Protein AF-A0A7V9UYX7-F1 (afdb_monomer)

Mean predicted aligned error: 3.34 Å

Secondary structure (DSSP, 8-state):
-HHHHHHHHHHHHHHHHHHHHHHTSTTS-HHHHHHHHHHHHHHHHHHH-SS--HHHHHHHHTTHHHHHHHHHHHH---TTHHHHHHHHHHHHHHHHHTTSTT---

Foldseek 3Di:
DVVLLVVLLVLLVVLQVVLVVQLPDVVGPNVLLVVLLVQLLVVCCVVQNQEAASVSLSVCLVVPLVVSVVSCVVPRDDVPCVVSSSSSSSPSSNVNNCSYPPDDD

Solvent-accessible surface area (backbone atoms only — not comparable to full-atom values): 5758 Å² total; per-residue (Å²): 118,66,67,57,34,58,47,47,52,50,52,10,46,52,18,32,55,50,43,55,55,49,44,68,40,90,92,42,65,27,72,53,50,53,51,36,21,52,53,49,35,52,50,45,44,75,73,60,48,86,76,41,40,57,62,56,53,42,57,50,58,77,64,34,66,67,58,51,52,51,50,35,64,74,75,46,66,51,97,68,43,84,81,47,42,67,32,35,50,24,23,20,52,40,64,54,44,74,59,21,81,72,59,76,136

Sequence (105 aa):
MSMDVESARRDWQDAYRRLEQESSLPGGASESLWRQLEIVAGELHRKVGSRFTLRDLAAEYGTSERWVRNLVSERAAAPGWPRTLSMVEGAAFHVYSRGAEDYEP

Radius of gyration: 13.22 Å; Cα contacts (8 Å, |Δi|>4): 110; chains: 1; bounding box: 35×24×35 Å

pLDDT: mean 93.3, std 8.02, range [57.47, 98.44]

Nearest PDB structures (foldseek):
  5jdg-assembly1_A  TM=2.665E-01  e=9.753E+00  Methanocaldococcus jannaschii DSM 2661
  5jdn-assembly1_A  TM=2.508E-01  e=8.790E+00  Methanocaldococcus jannaschii DSM 2661

Structure (mmCIF, N/CA/C/O backbone):
data_AF-A0A7V9UYX7-F1
#
_entry.id   AF-A0A7V9UYX7-F1
#
loop_
_atom_site.group_PDB
_atom_site.id
_atom_site.type_symbol
_atom_site.label_atom_id
_atom_site.label_alt_id
_atom_site.label_comp_id
_atom_site.label_asym_id
_atom_site.label_entity_id
_atom_site.label_seq_id
_atom_site.pdbx_PDB_ins_code
_atom_site.Cartn_x
_atom_site.Cartn_y
_atom_site.Cartn_z
_atom_site.occupancy
_atom_site.B_iso_or_equiv
_atom_site.auth_seq_id
_atom_site.auth_comp_id
_atom_site.auth_asym_id
_atom_site.auth_atom_id
_atom_site.pdbx_PDB_model_num
ATOM 1 N N . MET A 1 1 ? -16.195 -9.596 10.266 1.00 57.47 1 MET A N 1
ATOM 2 C CA . MET A 1 1 ? -15.722 -8.233 10.588 1.00 57.47 1 MET A CA 1
ATOM 3 C C . MET A 1 1 ? -14.316 -8.173 11.187 1.00 57.47 1 MET A C 1
ATOM 5 O O . MET A 1 1 ? -13.558 -7.350 10.709 1.00 57.47 1 MET A O 1
ATOM 9 N N . SER A 1 2 ? -13.909 -8.989 12.177 1.00 62.06 2 SER A N 1
ATOM 10 C CA . SER A 1 2 ? -12.477 -9.076 12.585 1.00 62.06 2 SER A CA 1
ATOM 11 C C . SER A 1 2 ? -11.653 -10.001 11.672 1.00 62.06 2 SER A C 1
ATOM 13 O O . SER A 1 2 ? -10.522 -9.670 11.330 1.00 62.06 2 SER A O 1
ATOM 15 N N . MET A 1 3 ? -12.247 -11.101 11.186 1.00 62.03 3 MET A N 1
ATOM 16 C CA . MET A 1 3 ? -11.599 -11.981 10.199 1.00 62.03 3 MET A CA 1
ATOM 17 C C . MET A 1 3 ? -11.195 -11.249 8.912 1.00 62.03 3 MET A C 1
ATOM 19 O O . MET A 1 3 ? -10.157 -11.575 8.348 1.00 62.03 3 MET A O 1
ATOM 23 N N . ASP A 1 4 ? -11.978 -10.256 8.478 1.00 85.88 4 ASP A N 1
ATOM 24 C CA . ASP A 1 4 ? -11.712 -9.491 7.252 1.00 85.88 4 ASP A CA 1
ATOM 25 C C . ASP A 1 4 ? -10.465 -8.607 7.405 1.00 85.88 4 ASP A C 1
ATOM 27 O O . ASP A 1 4 ? -9.635 -8.547 6.502 1.00 85.88 4 ASP A O 1
ATOM 31 N N . VAL A 1 5 ? -10.282 -7.997 8.584 1.00 93.62 5 VAL A N 1
ATOM 32 C CA . VAL A 1 5 ? -9.096 -7.186 8.904 1.00 93.62 5 VAL A CA 1
ATOM 33 C C . VAL A 1 5 ? -7.849 -8.061 8.998 1.00 93.62 5 VAL A C 1
ATOM 35 O O . VAL A 1 5 ? -6.834 -7.748 8.388 1.00 93.62 5 VAL A O 1
ATOM 38 N N . GLU A 1 6 ? -7.921 -9.189 9.705 1.00 93.44 6 GLU A N 1
ATOM 39 C CA . GLU A 1 6 ? -6.776 -10.099 9.834 1.00 93.44 6 GLU A CA 1
ATOM 40 C C . GLU A 1 6 ? -6.393 -10.758 8.503 1.00 93.44 6 GLU A C 1
ATOM 42 O O . GLU A 1 6 ? -5.213 -10.985 8.240 1.00 93.44 6 GLU A O 1
ATOM 47 N N . SER A 1 7 ? -7.369 -11.045 7.633 1.00 94.19 7 SER A N 1
ATOM 48 C CA . SER A 1 7 ? -7.079 -11.494 6.269 1.00 94.19 7 SER A CA 1
ATOM 49 C C . SER A 1 7 ? -6.383 -10.403 5.465 1.00 94.19 7 SER A C 1
ATOM 51 O O . SER A 1 7 ? -5.319 -10.662 4.911 1.00 94.19 7 SER A O 1
ATOM 53 N N . ALA A 1 8 ? -6.919 -9.179 5.478 1.00 95.75 8 ALA A N 1
ATOM 54 C CA . ALA A 1 8 ? -6.323 -8.054 4.769 1.00 95.75 8 ALA A CA 1
ATOM 55 C C . ALA A 1 8 ? -4.882 -7.788 5.240 1.00 95.75 8 ALA A C 1
ATOM 57 O O . ALA A 1 8 ? -3.979 -7.665 4.420 1.00 95.75 8 ALA A O 1
ATOM 58 N N . ARG A 1 9 ? -4.624 -7.814 6.556 1.00 96.06 9 ARG A N 1
ATOM 59 C CA . ARG A 1 9 ? -3.270 -7.662 7.120 1.00 96.06 9 ARG A CA 1
ATOM 60 C C . ARG A 1 9 ? -2.294 -8.721 6.614 1.00 96.06 9 ARG A C 1
ATOM 62 O O . ARG A 1 9 ? -1.156 -8.378 6.288 1.00 96.06 9 ARG A O 1
ATOM 69 N N . ARG A 1 10 ? -2.722 -9.988 6.540 1.00 96.62 10 ARG A N 1
ATOM 70 C CA . ARG A 1 10 ? -1.900 -11.072 5.976 1.00 96.62 10 ARG A CA 1
ATOM 71 C C . ARG A 1 10 ? -1.608 -10.834 4.498 1.00 96.62 10 ARG A C 1
ATOM 73 O O . ARG A 1 10 ? -0.447 -10.914 4.103 1.00 96.62 10 ARG A O 1
ATOM 80 N N . ASP A 1 11 ? -2.620 -10.468 3.717 1.00 96.94 11 ASP A N 1
ATOM 81 C CA . ASP A 1 11 ? -2.470 -10.189 2.286 1.00 96.94 11 ASP A CA 1
ATOM 82 C C . ASP A 1 11 ? -1.489 -9.033 2.039 1.00 96.94 11 ASP A C 1
ATOM 84 O O . ASP A 1 11 ? -0.595 -9.133 1.195 1.00 96.94 11 ASP A O 1
ATOM 88 N N . TRP A 1 12 ? -1.595 -7.960 2.828 1.00 98.12 12 TRP A N 1
ATOM 89 C CA . TRP A 1 12 ? -0.685 -6.818 2.776 1.00 98.12 12 TRP A CA 1
ATOM 90 C C . TRP A 1 12 ? 0.749 -7.211 3.133 1.00 98.12 12 TRP A C 1
ATOM 92 O O . TRP A 1 12 ? 1.690 -6.849 2.426 1.00 98.12 12 TRP A O 1
ATOM 102 N N . GLN A 1 13 ? 0.936 -7.975 4.214 1.00 97.94 13 GLN A N 1
ATOM 103 C CA . GLN A 1 13 ? 2.259 -8.432 4.635 1.00 97.94 13 GLN A CA 1
ATOM 104 C C . GLN A 1 13 ? 2.909 -9.331 3.576 1.00 97.94 13 GLN A C 1
ATOM 106 O O . GLN A 1 13 ? 4.094 -9.177 3.279 1.00 97.94 13 GLN A O 1
ATOM 111 N N . ASP A 1 14 ? 2.149 -10.245 2.976 1.00 98.25 14 ASP A N 1
ATOM 112 C CA . ASP A 1 14 ? 2.652 -11.115 1.915 1.00 98.25 14 ASP A CA 1
ATOM 113 C C . ASP A 1 14 ? 2.979 -10.333 0.638 1.00 98.25 14 ASP A C 1
ATOM 115 O O . ASP A 1 14 ? 3.993 -10.607 -0.007 1.00 98.25 14 ASP A O 1
ATOM 119 N N . ALA A 1 15 ? 2.176 -9.327 0.287 1.00 97.75 15 ALA A N 1
ATOM 120 C CA . ALA A 1 15 ? 2.479 -8.413 -0.810 1.00 97.75 15 ALA A CA 1
ATOM 121 C C . ALA A 1 15 ? 3.773 -7.623 -0.558 1.00 97.75 15 ALA A C 1
ATOM 123 O O . ALA A 1 15 ? 4.628 -7.565 -1.441 1.00 97.75 15 ALA A O 1
ATOM 124 N N . TYR A 1 16 ? 3.962 -7.098 0.657 1.00 97.69 16 TYR A N 1
ATOM 125 C CA . TYR A 1 16 ? 5.183 -6.394 1.052 1.00 97.69 16 TYR A CA 1
ATOM 126 C C . TYR A 1 16 ? 6.423 -7.298 0.967 1.00 97.69 16 TYR A C 1
ATOM 128 O O . TYR A 1 16 ? 7.409 -6.927 0.336 1.00 97.69 16 TYR A O 1
ATOM 136 N N . ARG A 1 17 ? 6.351 -8.535 1.481 1.00 96.94 17 ARG A N 1
ATOM 137 C CA . ARG A 1 17 ? 7.450 -9.514 1.361 1.00 96.94 17 ARG A CA 1
ATOM 138 C C . ARG A 1 17 ? 7.801 -9.826 -0.095 1.00 96.94 17 ARG A C 1
ATOM 140 O O . ARG A 1 17 ? 8.977 -9.956 -0.426 1.00 96.94 17 ARG A O 1
ATOM 147 N N . ARG A 1 18 ? 6.796 -9.977 -0.966 1.00 95.38 18 ARG A N 1
ATOM 148 C CA . ARG A 1 18 ? 7.009 -10.197 -2.408 1.00 95.38 18 ARG A CA 1
ATOM 149 C C . ARG A 1 18 ? 7.656 -8.977 -3.066 1.00 95.38 18 ARG A C 1
ATOM 151 O O . ARG A 1 18 ? 8.526 -9.161 -3.911 1.00 95.38 18 ARG A O 1
ATOM 158 N N . LEU A 1 19 ? 7.281 -7.763 -2.653 1.00 95.25 19 LEU A N 1
ATOM 159 C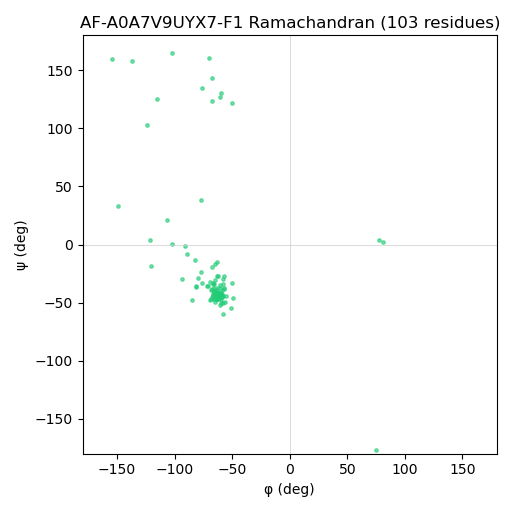 CA . LEU A 1 19 ? 7.898 -6.523 -3.130 1.00 95.25 19 LEU A CA 1
ATOM 160 C C . LEU A 1 19 ? 9.371 -6.445 -2.753 1.00 95.25 19 LEU A C 1
ATOM 162 O O . LEU A 1 19 ? 10.205 -6.179 -3.6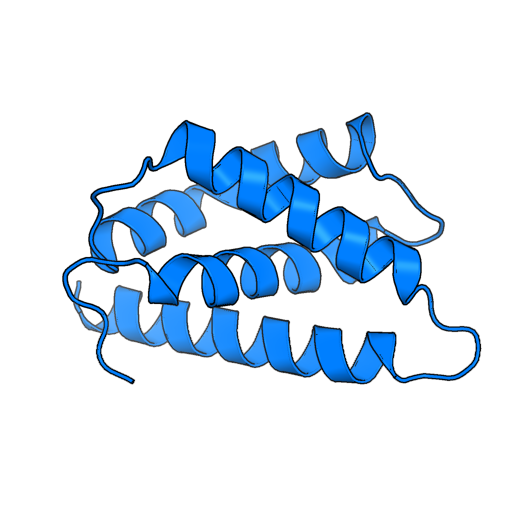14 1.00 95.25 19 LEU A O 1
ATOM 166 N N . GLU A 1 20 ? 9.703 -6.735 -1.497 1.00 94.44 20 GLU A N 1
ATOM 167 C CA . GLU A 1 20 ? 11.092 -6.761 -1.038 1.0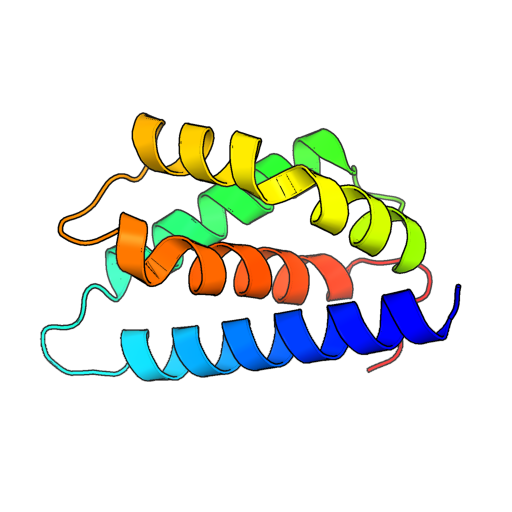0 94.44 20 GLU A CA 1
ATOM 168 C C . GLU A 1 20 ? 11.919 -7.781 -1.830 1.00 94.44 20 GLU A C 1
ATOM 170 O O . GLU A 1 20 ? 13.004 -7.450 -2.313 1.00 94.44 20 GLU A O 1
ATOM 175 N N . GLN A 1 21 ? 11.379 -8.985 -2.045 1.00 93.81 21 GLN A N 1
ATOM 176 C CA . GLN A 1 21 ? 12.032 -10.026 -2.844 1.00 93.81 21 GLN A CA 1
ATOM 177 C C . GLN A 1 21 ? 12.278 -9.574 -4.288 1.00 93.81 21 GLN A C 1
ATOM 179 O O . GLN A 1 21 ? 13.416 -9.633 -4.747 1.00 93.81 21 GLN A O 1
ATOM 184 N N . GLU A 1 22 ? 11.251 -9.074 -4.979 1.00 91.50 22 GLU A N 1
ATOM 185 C CA . GLU A 1 22 ? 11.357 -8.607 -6.369 1.00 91.50 22 GLU A CA 1
ATOM 186 C C . GLU A 1 22 ? 12.339 -7.432 -6.495 1.00 91.50 22 GLU A C 1
ATOM 188 O O . GLU A 1 22 ? 13.172 -7.391 -7.401 1.00 91.50 22 GLU A O 1
ATOM 193 N N . SER A 1 23 ? 12.299 -6.494 -5.544 1.00 90.25 23 SER A N 1
ATOM 194 C CA . SER A 1 23 ? 13.190 -5.331 -5.517 1.00 90.25 23 SER A CA 1
ATOM 195 C C . SER A 1 23 ? 14.661 -5.688 -5.262 1.00 90.25 23 SER A C 1
ATOM 197 O O . SER A 1 23 ? 15.545 -4.890 -5.577 1.00 90.25 23 SER A O 1
ATOM 199 N N . SER A 1 24 ? 14.927 -6.881 -4.720 1.00 88.19 24 SER A N 1
ATOM 200 C CA . SER A 1 24 ? 16.275 -7.379 -4.425 1.00 88.19 24 SER A CA 1
ATOM 201 C C . SER A 1 24 ? 16.903 -8.145 -5.600 1.00 88.19 24 SER A C 1
ATOM 203 O O . SER A 1 24 ? 18.084 -8.491 -5.542 1.00 88.19 24 SER A O 1
ATOM 205 N N . LEU A 1 25 ? 16.143 -8.432 -6.666 1.00 86.81 25 LEU A N 1
ATOM 206 C CA . LEU A 1 25 ? 16.636 -9.180 -7.824 1.00 86.81 25 LEU A CA 1
ATOM 207 C C . LEU A 1 25 ? 17.535 -8.310 -8.731 1.00 86.81 25 LEU A C 1
ATOM 209 O O . LEU A 1 25 ? 17.162 -7.185 -9.082 1.00 86.81 25 LEU A O 1
ATOM 213 N N . PRO A 1 26 ? 18.698 -8.820 -9.191 1.00 76.62 26 PRO A N 1
ATOM 214 C CA . PRO A 1 26 ? 19.544 -8.124 -10.161 1.00 76.62 26 PRO A CA 1
ATOM 215 C C . PRO A 1 26 ? 18.802 -7.871 -11.480 1.00 76.62 26 PRO A C 1
ATOM 217 O O . PRO A 1 26 ? 18.262 -8.797 -12.082 1.00 76.62 26 PRO A O 1
ATOM 220 N N . GLY A 1 27 ? 18.784 -6.618 -11.946 1.00 72.12 27 GLY A N 1
ATOM 221 C CA . GLY A 1 27 ? 18.043 -6.220 -13.153 1.00 72.12 27 GLY A CA 1
ATOM 222 C C . GLY A 1 27 ? 16.529 -6.069 -12.950 1.00 72.12 27 GLY A C 1
ATOM 223 O O . GLY A 1 27 ? 15.816 -5.790 -13.914 1.00 72.12 27 GLY A O 1
ATOM 224 N N . GLY A 1 28 ? 16.042 -6.231 -11.715 1.00 63.94 28 GLY A N 1
ATOM 225 C CA . GLY A 1 28 ? 14.656 -5.986 -11.339 1.00 63.94 28 GLY A CA 1
ATOM 226 C C . GLY A 1 28 ? 14.298 -4.500 -11.359 1.00 63.94 28 GLY A C 1
ATOM 227 O O . GLY A 1 28 ? 15.152 -3.614 -11.278 1.00 63.94 28 GLY A O 1
ATOM 228 N N . ALA A 1 29 ? 13.001 -4.212 -11.426 1.00 73.44 29 ALA A N 1
ATOM 229 C CA . ALA A 1 29 ? 12.460 -2.857 -11.490 1.00 73.44 29 ALA A CA 1
ATOM 230 C C . ALA A 1 29 ? 12.465 -2.146 -10.113 1.00 73.44 29 ALA A C 1
ATOM 232 O O . ALA A 1 29 ? 11.524 -1.422 -9.789 1.00 73.44 29 ALA A O 1
ATOM 233 N N . SER A 1 30 ? 13.513 -2.359 -9.303 1.00 82.00 30 SER A N 1
ATOM 234 C CA . SER A 1 30 ? 13.603 -2.003 -7.877 1.00 82.00 30 SER A CA 1
ATOM 235 C C . SER A 1 30 ? 13.226 -0.546 -7.599 1.00 82.00 30 SER A C 1
ATOM 237 O O . SER A 1 30 ? 12.277 -0.281 -6.865 1.00 82.00 30 SER A O 1
ATOM 239 N N . GLU A 1 31 ? 13.874 0.408 -8.275 1.00 88.88 31 GLU A N 1
ATOM 240 C CA . GLU A 1 31 ? 13.587 1.840 -8.109 1.00 88.88 31 GLU A CA 1
ATOM 241 C C . GLU A 1 31 ? 12.135 2.190 -8.477 1.00 88.88 31 GLU A C 1
ATOM 243 O O . GLU A 1 31 ? 11.492 3.004 -7.816 1.00 88.88 31 GLU A O 1
ATOM 248 N N . SER A 1 32 ? 11.585 1.552 -9.515 1.00 92.88 32 SER A N 1
ATOM 249 C CA . SER A 1 32 ? 10.204 1.804 -9.929 1.00 92.88 32 SER A CA 1
ATOM 250 C C . SER A 1 32 ? 9.182 1.225 -8.952 1.00 92.88 32 SER A C 1
ATOM 252 O O . SER A 1 32 ? 8.168 1.871 -8.714 1.00 92.88 32 SER A O 1
ATOM 254 N N . LEU A 1 33 ? 9.456 0.064 -8.345 1.00 94.56 33 LEU A N 1
ATOM 255 C CA . LEU A 1 33 ? 8.573 -0.557 -7.355 1.00 94.56 33 LEU A CA 1
ATOM 256 C C . LEU A 1 33 ? 8.484 0.295 -6.092 1.00 94.56 33 LEU A C 1
ATOM 258 O O . LEU A 1 33 ? 7.381 0.585 -5.631 1.00 94.56 33 LEU A O 1
ATOM 262 N N . TRP A 1 34 ? 9.628 0.756 -5.581 1.00 95.25 34 TRP A N 1
ATOM 263 C CA . TRP A 1 34 ? 9.663 1.650 -4.424 1.00 95.25 34 TRP A CA 1
ATOM 264 C C . TRP A 1 34 ? 8.979 2.987 -4.723 1.00 95.25 34 TRP A C 1
ATOM 266 O O . TRP A 1 34 ? 8.137 3.423 -3.942 1.00 95.25 34 TRP A O 1
ATOM 276 N N . ARG A 1 35 ? 9.215 3.581 -5.902 1.00 95.94 35 ARG A N 1
ATOM 277 C CA . ARG A 1 35 ? 8.509 4.801 -6.332 1.00 95.94 35 ARG A CA 1
ATOM 278 C C . ARG A 1 35 ? 6.992 4.603 -6.420 1.00 95.94 35 ARG A C 1
ATOM 280 O O . ARG A 1 35 ? 6.230 5.476 -6.014 1.00 95.94 35 ARG A O 1
ATOM 287 N N . GLN A 1 36 ? 6.536 3.481 -6.978 1.00 97.56 36 GLN A N 1
ATOM 288 C CA . GLN A 1 36 ? 5.107 3.171 -7.066 1.00 97.56 36 GLN A CA 1
ATOM 289 C C . GLN A 1 36 ? 4.495 3.010 -5.669 1.00 97.56 36 GLN A C 1
ATOM 291 O O . GLN A 1 36 ? 3.431 3.573 -5.417 1.00 97.56 36 GLN A O 1
ATOM 296 N N . LEU A 1 37 ? 5.185 2.317 -4.755 1.00 97.81 37 LEU A N 1
ATOM 297 C CA . LEU A 1 37 ? 4.767 2.175 -3.359 1.00 97.81 37 LEU A CA 1
ATOM 298 C C . LEU A 1 37 ? 4.620 3.541 -2.689 1.00 97.81 37 LEU A C 1
ATOM 300 O O . LEU A 1 37 ? 3.574 3.816 -2.107 1.00 97.81 37 LEU A O 1
ATOM 304 N N . GLU A 1 38 ? 5.627 4.408 -2.800 1.00 97.50 38 GLU A N 1
ATOM 305 C CA . GLU A 1 38 ? 5.608 5.749 -2.204 1.00 97.50 38 GLU A CA 1
ATOM 306 C C . GLU A 1 38 ? 4.433 6.592 -2.712 1.00 97.50 38 GLU A C 1
ATOM 308 O O . GLU A 1 38 ? 3.738 7.230 -1.921 1.00 97.50 38 GLU A O 1
ATOM 313 N N . ILE A 1 39 ? 4.163 6.567 -4.022 1.00 97.94 39 ILE A N 1
ATOM 314 C CA . ILE A 1 39 ? 3.035 7.303 -4.607 1.00 97.94 39 ILE A CA 1
ATOM 315 C C . ILE A 1 39 ? 1.695 6.762 -4.102 1.00 97.94 39 ILE A C 1
ATOM 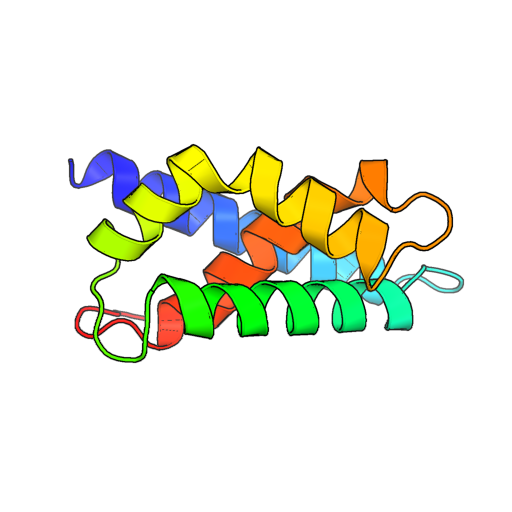317 O O . ILE A 1 39 ? 0.813 7.551 -3.758 1.00 97.94 39 ILE A O 1
ATOM 321 N N . VAL A 1 40 ? 1.532 5.437 -4.037 1.00 98.31 40 VAL A N 1
ATOM 322 C CA . VAL A 1 40 ? 0.295 4.819 -3.538 1.00 98.31 40 VAL A CA 1
ATOM 323 C C . VAL A 1 40 ? 0.109 5.106 -2.047 1.00 98.31 40 VAL A C 1
ATOM 325 O O . VAL A 1 40 ? -0.985 5.488 -1.642 1.00 98.31 40 VAL A O 1
ATOM 328 N N . ALA A 1 41 ? 1.167 5.016 -1.238 1.00 97.56 41 ALA A N 1
ATOM 329 C CA . ALA A 1 41 ? 1.129 5.363 0.183 1.00 97.56 41 ALA A CA 1
ATOM 330 C C . ALA A 1 41 ? 0.814 6.854 0.411 1.00 97.56 41 ALA A C 1
ATOM 332 O O . ALA A 1 41 ? 0.053 7.204 1.313 1.00 97.56 41 ALA A O 1
ATOM 333 N N . GLY A 1 42 ? 1.339 7.740 -0.438 1.00 97.75 42 GLY A N 1
ATOM 334 C CA . GLY A 1 42 ? 1.002 9.162 -0.416 1.00 97.75 42 GLY A CA 1
ATOM 335 C C . GLY A 1 42 ? -0.470 9.430 -0.744 1.00 97.75 42 GLY A C 1
ATOM 336 O O . GLY A 1 42 ? -1.110 10.256 -0.094 1.00 97.75 42 GLY A O 1
ATOM 337 N N . GLU A 1 43 ? -1.044 8.717 -1.715 1.00 97.94 43 GLU A N 1
ATOM 338 C CA . GLU A 1 43 ? -2.473 8.837 -2.024 1.00 97.94 43 GLU A CA 1
ATOM 339 C C . GLU A 1 43 ? -3.355 8.211 -0.930 1.00 97.94 43 GLU A C 1
ATOM 341 O O . GLU A 1 43 ? -4.389 8.789 -0.593 1.00 97.94 43 GLU A O 1
ATOM 346 N N . LEU A 1 44 ? -2.922 7.110 -0.299 1.00 97.06 44 LEU A N 1
ATOM 347 C CA . LEU A 1 44 ? -3.573 6.570 0.903 1.00 97.06 44 LEU A CA 1
ATOM 348 C C . LEU A 1 44 ? -3.655 7.621 2.001 1.00 97.06 44 LEU A C 1
ATOM 350 O O . LEU A 1 44 ? -4.721 7.817 2.580 1.00 97.06 44 LEU A O 1
ATOM 354 N N . HIS A 1 45 ? -2.570 8.361 2.228 1.00 95.75 45 HIS A N 1
ATOM 355 C CA . HIS A 1 45 ? -2.574 9.444 3.200 1.00 95.75 45 HIS A CA 1
ATOM 356 C C . HIS A 1 45 ? -3.618 10.520 2.889 1.00 95.75 45 HIS A C 1
ATOM 358 O O . HIS A 1 45 ? -4.302 10.998 3.791 1.00 95.75 45 HIS A O 1
ATOM 364 N N . ARG A 1 46 ? -3.803 10.871 1.611 1.00 95.88 46 ARG A N 1
ATOM 365 C CA . ARG A 1 46 ? -4.828 11.843 1.201 1.00 95.88 46 ARG A CA 1
ATOM 366 C C . ARG A 1 46 ? -6.257 11.329 1.363 1.00 95.88 46 ARG A C 1
ATOM 368 O O . ARG A 1 46 ? -7.150 12.139 1.595 1.00 95.88 46 ARG A O 1
ATOM 375 N N . LYS A 1 47 ? -6.474 10.024 1.188 1.00 94.88 47 LYS A N 1
ATOM 376 C CA . LYS A 1 47 ? -7.801 9.391 1.226 1.00 94.88 47 LYS A CA 1
ATOM 377 C C . LYS A 1 47 ? -8.246 9.037 2.640 1.00 94.88 47 LYS A C 1
ATOM 379 O O . LYS A 1 47 ? -9.369 9.348 3.016 1.00 94.88 47 LYS A O 1
ATOM 384 N N . VAL A 1 48 ? -7.358 8.408 3.404 1.00 94.56 48 VAL A N 1
ATOM 385 C CA . VAL A 1 48 ? -7.635 7.857 4.737 1.00 94.56 48 VAL A CA 1
ATOM 386 C C . VAL A 1 48 ? -7.290 8.863 5.841 1.00 94.56 48 VAL A C 1
ATOM 388 O O . VAL A 1 48 ? -7.941 8.895 6.882 1.00 94.56 48 VAL A O 1
ATOM 391 N N . GLY A 1 49 ? -6.306 9.739 5.613 1.00 93.69 49 GLY A N 1
ATOM 392 C CA . GLY A 1 49 ? -5.854 10.721 6.600 1.00 93.69 49 GLY A CA 1
ATOM 393 C C . GLY A 1 49 ? -5.008 10.112 7.722 1.00 93.69 49 GLY A C 1
ATOM 394 O O . GLY A 1 49 ? -4.689 8.926 7.717 1.00 93.69 49 GLY A O 1
ATOM 395 N N . SER A 1 50 ? -4.613 10.942 8.692 1.00 88.88 50 SER A N 1
ATOM 396 C CA . SER A 1 50 ? -3.679 10.558 9.768 1.00 88.88 50 SER A CA 1
ATOM 397 C C . SER A 1 50 ? -4.313 9.816 10.947 1.00 88.88 50 SER A C 1
ATOM 399 O O . SER A 1 50 ? -3.584 9.327 11.801 1.00 88.88 50 SER A O 1
ATOM 401 N N . ARG A 1 51 ? -5.647 9.802 11.053 1.00 95.31 51 ARG A N 1
ATOM 402 C CA . ARG A 1 51 ? -6.381 9.189 12.170 1.00 95.31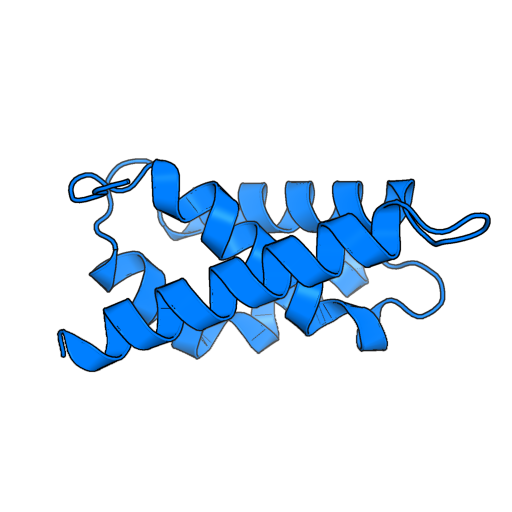 51 ARG A CA 1
ATOM 403 C C . ARG A 1 51 ? -7.359 8.176 11.611 1.00 95.31 51 ARG A C 1
ATOM 405 O O . ARG A 1 51 ? -8.381 8.561 11.051 1.00 95.31 51 ARG A O 1
ATOM 412 N N . PHE A 1 52 ? -7.001 6.908 11.719 1.00 96.19 52 PHE A N 1
ATOM 413 C CA . PHE A 1 52 ? -7.751 5.797 11.154 1.00 96.19 52 PHE A CA 1
ATOM 414 C C . PHE A 1 52 ? -7.473 4.524 11.948 1.00 96.19 52 PHE A C 1
ATOM 416 O O . PHE A 1 52 ? -6.448 4.411 12.624 1.00 96.19 52 PHE A O 1
ATOM 423 N N . THR A 1 53 ? -8.378 3.560 11.833 1.00 96.81 53 THR A N 1
ATOM 424 C CA . THR A 1 53 ? -8.208 2.207 12.367 1.00 96.81 53 THR A CA 1
ATOM 425 C C . THR A 1 53 ? -7.831 1.221 11.264 1.00 96.81 53 THR A C 1
ATOM 427 O O . THR A 1 53 ? -8.044 1.471 10.073 1.00 96.81 53 THR A O 1
ATOM 430 N N . LEU A 1 54 ? -7.340 0.041 11.640 1.00 96.62 54 LEU A N 1
ATOM 431 C CA . LEU A 1 54 ? -7.104 -1.065 10.708 1.00 96.62 54 LEU A CA 1
ATOM 432 C C . LEU A 1 54 ? -8.380 -1.477 9.961 1.00 96.62 54 LEU A C 1
ATOM 434 O O . LEU A 1 54 ? -8.313 -1.919 8.814 1.00 96.62 54 LEU A O 1
ATOM 438 N N . ARG A 1 55 ? -9.553 -1.297 10.581 1.00 95.44 55 ARG A N 1
ATOM 439 C CA . ARG A 1 55 ? -10.848 -1.531 9.931 1.00 95.44 55 ARG A CA 1
ATOM 440 C C . ARG A 1 55 ? -11.118 -0.526 8.816 1.00 95.44 55 ARG A C 1
ATOM 442 O O . ARG A 1 55 ? -11.559 -0.941 7.747 1.00 95.44 55 ARG A O 1
ATOM 449 N N . ASP A 1 56 ? -10.860 0.756 9.055 1.00 95.38 56 ASP A N 1
ATOM 450 C CA . ASP A 1 56 ? -11.051 1.804 8.044 1.00 95.38 56 ASP A CA 1
ATOM 451 C C . ASP A 1 56 ? -10.130 1.557 6.848 1.00 95.38 56 ASP A C 1
ATOM 453 O O . ASP A 1 56 ? -10.552 1.620 5.693 1.00 95.38 56 ASP A O 1
ATOM 457 N N . LEU A 1 57 ? -8.886 1.164 7.131 1.00 96.88 57 LEU A N 1
ATOM 458 C CA . LEU A 1 57 ? -7.918 0.817 6.100 1.00 96.88 57 LEU A CA 1
ATOM 459 C C . LEU A 1 57 ? -8.330 -0.442 5.310 1.00 96.88 57 LEU A C 1
ATOM 461 O O . LEU A 1 57 ? -8.207 -0.465 4.088 1.00 96.88 57 LEU A O 1
ATOM 465 N N . ALA A 1 58 ? -8.870 -1.472 5.970 1.00 96.38 58 ALA A N 1
ATOM 466 C CA . ALA A 1 58 ? -9.389 -2.665 5.294 1.00 96.38 58 ALA A CA 1
ATOM 467 C C . ALA A 1 58 ? -10.614 -2.364 4.412 1.00 96.38 58 ALA A C 1
ATOM 469 O O . ALA A 1 58 ? -10.769 -2.961 3.346 1.00 96.38 58 ALA A O 1
ATOM 470 N N . ALA A 1 59 ? -11.465 -1.420 4.822 1.00 94.44 59 ALA A N 1
ATOM 471 C CA . ALA A 1 59 ? -12.582 -0.962 4.003 1.00 94.44 59 ALA A CA 1
ATOM 472 C C . ALA A 1 59 ? -12.095 -0.231 2.740 1.00 94.44 59 ALA A C 1
ATOM 474 O O . ALA A 1 59 ? -12.596 -0.509 1.649 1.00 94.44 59 ALA A O 1
ATOM 475 N N . GLU A 1 60 ? -11.086 0.639 2.865 1.00 96.25 60 GLU A N 1
ATOM 476 C CA . GLU A 1 60 ? -10.465 1.311 1.715 1.00 96.25 60 GLU A CA 1
ATOM 477 C C . GLU A 1 60 ? -9.835 0.293 0.749 1.00 96.25 60 GLU A C 1
ATOM 479 O O . GLU A 1 60 ? -10.042 0.392 -0.462 1.00 96.25 60 GLU A O 1
ATOM 484 N N . TYR A 1 61 ? -9.156 -0.735 1.278 1.00 96.06 61 TYR A N 1
ATOM 485 C CA . TYR A 1 61 ? -8.531 -1.802 0.485 1.00 96.06 61 TYR A CA 1
ATOM 486 C C . TYR A 1 61 ? -9.528 -2.541 -0.418 1.00 96.06 61 TYR A C 1
ATOM 488 O O . TYR A 1 61 ? -9.237 -2.846 -1.571 1.00 96.06 61 TYR A O 1
ATOM 496 N N . GLY A 1 62 ? -10.756 -2.766 0.057 1.00 93.81 62 GLY A N 1
ATOM 497 C CA . GLY A 1 62 ? -11.805 -3.414 -0.738 1.00 93.81 62 GLY A CA 1
ATOM 498 C C . GLY A 1 62 ? -12.232 -2.629 -1.986 1.00 93.81 62 GLY A C 1
ATOM 499 O O . GLY A 1 62 ? -12.894 -3.181 -2.864 1.00 93.81 62 GLY A O 1
ATOM 500 N N . THR A 1 63 ? -11.865 -1.348 -2.084 1.00 95.00 63 THR A N 1
ATOM 501 C CA . THR A 1 63 ? -12.221 -0.471 -3.210 1.00 95.00 63 THR A CA 1
ATOM 502 C C . THR A 1 63 ? -11.007 0.111 -3.934 1.00 95.00 63 THR A C 1
ATOM 504 O O . THR A 1 63 ? -11.173 0.900 -4.874 1.00 95.00 63 THR A O 1
ATOM 507 N N . SER A 1 64 ? -9.790 -0.280 -3.535 1.00 96.44 64 SER A N 1
ATOM 508 C CA . SER A 1 64 ? -8.580 0.431 -3.936 1.00 96.44 64 SER A CA 1
ATOM 509 C C . SER A 1 64 ? -8.062 0.116 -5.326 1.00 96.44 64 SER A C 1
ATOM 511 O O . SER A 1 64 ? -7.531 1.018 -5.980 1.00 96.44 64 SER A O 1
ATOM 513 N N . GLU A 1 65 ? -8.316 -1.092 -5.834 1.00 95.81 65 GLU A N 1
ATOM 514 C CA . GLU A 1 65 ? -7.720 -1.586 -7.083 1.00 95.81 65 GLU A CA 1
ATOM 515 C C . GLU A 1 65 ? -7.845 -0.569 -8.231 1.00 95.81 65 GLU A C 1
ATOM 517 O O . GLU A 1 65 ? -6.883 -0.271 -8.946 1.00 95.81 65 GLU A O 1
ATOM 522 N N . ARG A 1 66 ? -9.039 0.016 -8.396 1.00 97.12 66 ARG A N 1
ATOM 523 C CA . ARG A 1 66 ? -9.318 0.951 -9.491 1.00 97.12 66 ARG A CA 1
ATOM 524 C C . ARG A 1 66 ? -8.509 2.239 -9.370 1.00 97.12 66 ARG A C 1
ATOM 526 O O . ARG A 1 66 ? -7.960 2.700 -10.371 1.00 97.12 66 ARG A O 1
ATOM 533 N N . TRP A 1 67 ? -8.469 2.853 -8.188 1.00 97.81 67 TRP A N 1
ATOM 534 C CA . TRP A 1 67 ? -7.758 4.121 -8.034 1.00 97.81 67 TRP A CA 1
ATOM 535 C C . TRP A 1 67 ? -6.245 3.911 -7.987 1.00 97.81 67 TRP A C 1
ATOM 537 O O . TRP A 1 67 ? -5.524 4.733 -8.545 1.00 97.81 67 TRP A O 1
ATOM 547 N N . VAL A 1 68 ? -5.768 2.795 -7.428 1.00 98.25 68 VAL A N 1
ATOM 548 C CA . VAL A 1 68 ? -4.345 2.425 -7.421 1.00 98.25 68 VAL A CA 1
ATOM 549 C C . VAL A 1 68 ? -3.849 2.219 -8.848 1.00 98.25 68 VAL A C 1
ATOM 551 O O . VAL A 1 68 ? -2.834 2.795 -9.240 1.00 98.25 68 VAL A O 1
ATOM 554 N N . ARG A 1 69 ? -4.606 1.474 -9.667 1.00 98.25 69 ARG A N 1
ATOM 555 C CA . ARG A 1 69 ? -4.293 1.280 -11.089 1.00 98.25 69 ARG A CA 1
ATOM 556 C C . ARG A 1 69 ? -4.177 2.603 -11.837 1.00 98.25 69 ARG A C 1
ATOM 558 O O . ARG A 1 69 ? -3.203 2.803 -12.558 1.00 98.25 69 ARG A O 1
ATOM 565 N N . ASN A 1 70 ? -5.160 3.488 -11.678 1.00 98.38 70 ASN A N 1
ATOM 566 C CA . ASN A 1 70 ? -5.163 4.784 -12.357 1.00 98.38 70 ASN A CA 1
ATOM 567 C C . ASN A 1 70 ? -3.981 5.645 -11.904 1.00 98.38 70 ASN A C 1
ATOM 569 O O . ASN A 1 70 ? -3.241 6.160 -12.737 1.00 98.38 70 ASN A O 1
ATOM 573 N N . LEU A 1 71 ? -3.749 5.727 -10.594 1.00 98.44 71 LEU A N 1
ATOM 574 C CA . LEU A 1 71 ? -2.663 6.511 -10.018 1.00 98.44 71 LEU A CA 1
ATOM 575 C C . LEU A 1 71 ? -1.290 6.051 -10.520 1.00 98.44 71 LEU A C 1
ATOM 577 O O . LEU A 1 71 ? -0.482 6.879 -10.943 1.00 98.44 71 LEU A O 1
ATOM 581 N N . VAL A 1 72 ? -1.025 4.741 -10.502 1.00 98.00 72 VAL A N 1
ATOM 582 C CA . VAL A 1 72 ? 0.240 4.189 -11.005 1.00 98.00 72 VAL A CA 1
ATOM 583 C C . VAL A 1 72 ? 0.359 4.424 -12.507 1.00 98.00 72 VAL A C 1
ATOM 585 O O . VAL A 1 72 ? 1.403 4.893 -12.954 1.00 98.00 72 VAL A O 1
ATOM 588 N N . SER A 1 73 ? -0.705 4.182 -13.279 1.00 98.00 73 SER A N 1
ATOM 589 C CA . SER A 1 73 ? -0.711 4.437 -14.724 1.00 98.00 73 SER A CA 1
ATOM 590 C C . SER A 1 73 ? -0.385 5.892 -15.068 1.00 98.00 73 SER A C 1
ATOM 592 O O . SER A 1 73 ? 0.291 6.143 -16.062 1.00 98.00 73 SER A O 1
ATOM 594 N N . GLU A 1 74 ? -0.877 6.845 -14.278 1.00 97.75 74 GLU A N 1
ATOM 595 C CA . GLU A 1 74 ? -0.701 8.277 -14.522 1.00 97.75 74 GLU A CA 1
ATOM 596 C C . GLU A 1 74 ? 0.652 8.805 -14.036 1.00 97.75 74 GLU A C 1
ATOM 598 O O . GLU A 1 74 ? 1.214 9.703 -14.662 1.00 97.75 74 GLU A O 1
ATOM 603 N N . ARG A 1 75 ? 1.169 8.292 -12.911 1.00 97.06 75 ARG A N 1
ATOM 604 C CA . ARG A 1 75 ? 2.278 8.943 -12.186 1.00 97.06 75 ARG A CA 1
ATOM 605 C C . ARG A 1 75 ? 3.541 8.107 -12.016 1.00 97.06 75 ARG A C 1
ATOM 607 O O . ARG A 1 75 ? 4.589 8.678 -11.729 1.00 97.06 75 ARG A O 1
ATOM 614 N N . ALA A 1 76 ? 3.473 6.786 -12.174 1.00 94.69 76 ALA A N 1
ATOM 615 C CA . ALA A 1 76 ? 4.628 5.901 -11.986 1.00 94.69 76 ALA A CA 1
ATOM 616 C C . ALA A 1 76 ? 4.598 4.644 -12.867 1.00 94.69 76 ALA A C 1
ATOM 618 O O . ALA A 1 76 ? 5.103 3.586 -12.479 1.00 94.69 76 ALA A O 1
ATOM 619 N N . ALA A 1 77 ? 4.038 4.752 -14.071 1.00 94.56 77 ALA A N 1
ATOM 620 C CA . ALA A 1 77 ? 4.066 3.667 -15.036 1.00 94.56 77 ALA A CA 1
ATOM 621 C C . ALA A 1 77 ? 5.520 3.305 -15.382 1.00 94.56 77 ALA A C 1
ATOM 623 O O . ALA A 1 77 ? 6.333 4.165 -15.720 1.00 94.56 77 ALA A O 1
ATOM 624 N N . ALA A 1 78 ? 5.836 2.014 -15.317 1.00 92.25 78 ALA A N 1
ATOM 625 C CA . ALA A 1 78 ? 7.137 1.455 -15.679 1.00 92.25 78 ALA A CA 1
ATOM 626 C C . ALA A 1 78 ? 6.948 0.157 -16.483 1.00 92.25 78 ALA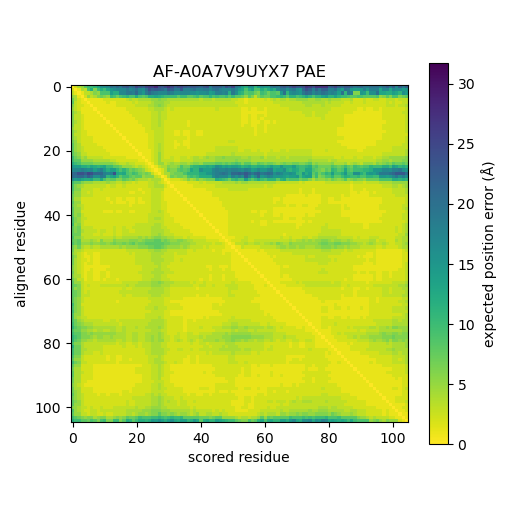 A C 1
ATOM 628 O O . ALA A 1 78 ? 5.892 -0.470 -16.383 1.00 92.25 78 ALA A O 1
ATOM 629 N N . PRO A 1 79 ? 7.918 -0.292 -17.293 1.00 90.31 79 PRO A N 1
ATOM 630 C CA . PRO A 1 79 ? 7.766 -1.525 -18.063 1.00 90.31 79 PRO A CA 1
ATOM 631 C C . PRO A 1 79 ? 7.304 -2.709 -17.195 1.00 90.31 79 PRO A C 1
ATOM 633 O O . PRO A 1 79 ? 7.947 -3.067 -16.217 1.00 90.31 79 PRO A O 1
ATOM 636 N N . GLY A 1 80 ? 6.164 -3.313 -17.547 1.00 90.19 80 GLY A N 1
ATOM 637 C CA . GLY A 1 80 ? 5.607 -4.456 -16.815 1.00 90.19 80 GLY A CA 1
ATOM 638 C C . GLY A 1 80 ? 4.817 -4.132 -15.539 1.00 90.19 80 GLY A C 1
ATOM 639 O O . GLY A 1 80 ? 4.304 -5.073 -14.936 1.00 90.19 80 GLY A O 1
ATOM 640 N N . TRP A 1 81 ? 4.631 -2.855 -15.179 1.00 93.50 81 TRP A N 1
ATOM 641 C CA . TRP A 1 81 ? 3.925 -2.430 -13.958 1.00 93.50 81 TRP A CA 1
ATOM 642 C C . TRP A 1 81 ? 2.541 -3.067 -13.718 1.00 93.50 81 TRP A C 1
ATOM 644 O O . TRP A 1 81 ? 2.222 -3.329 -12.559 1.00 93.50 81 TRP A O 1
ATOM 654 N N . PRO A 1 82 ? 1.709 -3.401 -14.736 1.00 95.44 82 PRO A N 1
ATOM 655 C CA . PRO A 1 82 ? 0.413 -4.019 -14.458 1.00 95.44 82 PRO A CA 1
ATOM 656 C C . PRO A 1 82 ? 0.540 -5.382 -13.767 1.00 95.44 82 PRO A C 1
ATOM 658 O O . PRO A 1 82 ? -0.355 -5.777 -13.028 1.00 95.44 82 PRO A O 1
ATOM 661 N N . ARG A 1 83 ? 1.657 -6.097 -13.980 1.00 92.38 83 ARG A N 1
ATOM 662 C CA . ARG A 1 83 ? 1.930 -7.402 -13.354 1.00 92.38 83 ARG A CA 1
ATOM 663 C C . ARG A 1 83 ? 2.364 -7.283 -11.893 1.00 92.38 83 ARG A C 1
ATOM 665 O O . ARG A 1 83 ? 2.204 -8.241 -11.148 1.00 92.38 83 ARG A O 1
ATOM 672 N N . THR A 1 84 ? 2.902 -6.134 -11.493 1.00 93.38 84 THR A N 1
ATOM 673 C CA . THR A 1 84 ? 3.389 -5.873 -10.129 1.00 93.38 84 THR A CA 1
ATOM 674 C C . THR A 1 84 ? 2.410 -5.035 -9.307 1.00 93.38 84 THR A C 1
ATOM 676 O O . THR A 1 84 ? 2.673 -4.751 -8.143 1.00 93.38 84 THR A O 1
ATOM 679 N N . LEU A 1 85 ? 1.265 -4.648 -9.879 1.00 95.94 85 LEU A N 1
ATOM 680 C CA . LEU A 1 85 ? 0.337 -3.701 -9.263 1.00 95.94 85 LEU A CA 1
ATOM 681 C C . LEU A 1 85 ? -0.235 -4.189 -7.925 1.00 95.94 85 LEU A C 1
ATOM 683 O O . LEU A 1 85 ? -0.218 -3.437 -6.959 1.00 95.94 85 LEU A O 1
ATOM 687 N N . SER A 1 86 ? -0.691 -5.442 -7.844 1.00 96.19 86 SER A N 1
ATOM 688 C CA . SER A 1 86 ? -1.260 -5.999 -6.604 1.00 96.19 86 SER A CA 1
ATOM 689 C C . SER A 1 86 ? -0.231 -6.095 -5.474 1.00 96.19 86 SER A C 1
ATOM 691 O O . SER A 1 86 ? -0.564 -5.954 -4.299 1.00 96.19 86 SER A O 1
ATOM 693 N N . MET A 1 87 ? 1.037 -6.303 -5.834 1.00 95.94 87 MET A N 1
ATOM 694 C CA . MET A 1 87 ? 2.162 -6.329 -4.907 1.00 95.94 87 MET A CA 1
ATOM 695 C C . MET A 1 87 ? 2.435 -4.930 -4.344 1.00 95.94 87 MET A C 1
ATOM 697 O O . MET A 1 87 ? 2.533 -4.774 -3.132 1.00 95.94 87 MET A O 1
ATOM 701 N N . VAL A 1 88 ? 2.495 -3.913 -5.209 1.00 97.69 88 VAL A N 1
ATOM 702 C CA . VAL A 1 88 ? 2.641 -2.505 -4.803 1.00 97.69 88 VAL A CA 1
ATOM 703 C C . VAL A 1 88 ? 1.473 -2.055 -3.932 1.00 97.69 88 VAL A C 1
ATOM 705 O O . VAL A 1 88 ? 1.687 -1.425 -2.900 1.00 97.69 88 VAL A O 1
ATOM 708 N N . GLU A 1 89 ? 0.248 -2.386 -4.335 1.00 98.31 89 GLU A N 1
ATOM 709 C CA . GLU A 1 89 ? -0.968 -2.051 -3.604 1.00 98.31 89 GLU A CA 1
ATOM 710 C C . GLU A 1 89 ? -0.922 -2.616 -2.182 1.00 98.31 89 GLU A C 1
ATOM 712 O O . GLU A 1 89 ? -0.906 -1.854 -1.218 1.00 98.31 89 GLU A O 1
ATOM 717 N N . GLY A 1 90 ? -0.806 -3.939 -2.034 1.00 98.19 90 GLY A N 1
ATOM 718 C CA . GLY A 1 90 ? -0.757 -4.561 -0.712 1.00 98.19 90 GLY A CA 1
ATOM 719 C C . GLY A 1 90 ? 0.434 -4.084 0.127 1.00 98.19 90 GLY A C 1
ATOM 720 O O . GLY A 1 90 ? 0.288 -3.883 1.330 1.00 98.19 90 GLY A O 1
ATOM 721 N N . ALA A 1 91 ? 1.588 -3.818 -0.492 1.00 98.38 91 ALA A N 1
ATOM 722 C CA . ALA A 1 91 ? 2.753 -3.275 0.200 1.00 98.38 91 ALA A CA 1
ATOM 723 C C . ALA A 1 91 ? 2.517 -1.853 0.738 1.00 98.38 91 ALA A C 1
ATOM 725 O O . ALA A 1 91 ? 2.904 -1.556 1.869 1.00 98.38 91 ALA A O 1
ATOM 726 N N . ALA A 1 92 ? 1.853 -0.985 -0.027 1.00 98.44 92 ALA A N 1
ATOM 727 C CA . ALA A 1 92 ? 1.510 0.359 0.426 1.00 98.44 92 ALA A CA 1
ATOM 728 C C . ALA A 1 92 ? 0.538 0.316 1.614 1.00 98.44 92 ALA A C 1
ATOM 730 O O . ALA A 1 92 ? 0.763 0.999 2.612 1.00 98.44 92 ALA A O 1
ATOM 731 N N . PHE A 1 93 ? -0.483 -0.544 1.554 1.00 98.31 93 PHE A N 1
ATOM 732 C CA . PHE A 1 93 ? -1.390 -0.780 2.680 1.00 98.31 93 PHE A CA 1
ATOM 733 C C . PHE A 1 93 ? -0.663 -1.369 3.898 1.00 98.31 93 PHE A C 1
ATOM 735 O O . PHE A 1 93 ? -0.912 -0.933 5.021 1.00 98.31 93 PHE A O 1
ATOM 742 N N . HIS A 1 94 ? 0.294 -2.285 3.702 1.00 98.12 94 HIS A N 1
ATOM 743 C CA . HIS A 1 94 ? 1.122 -2.816 4.789 1.00 98.12 94 HIS A CA 1
ATOM 744 C C . HIS A 1 94 ? 1.905 -1.706 5.495 1.00 98.12 94 HIS A C 1
ATOM 746 O O . HIS A 1 94 ? 1.855 -1.597 6.721 1.00 98.12 94 HIS A O 1
ATOM 752 N N . VAL A 1 95 ? 2.608 -0.867 4.731 1.00 97.31 95 VAL A N 1
ATOM 753 C CA . VAL A 1 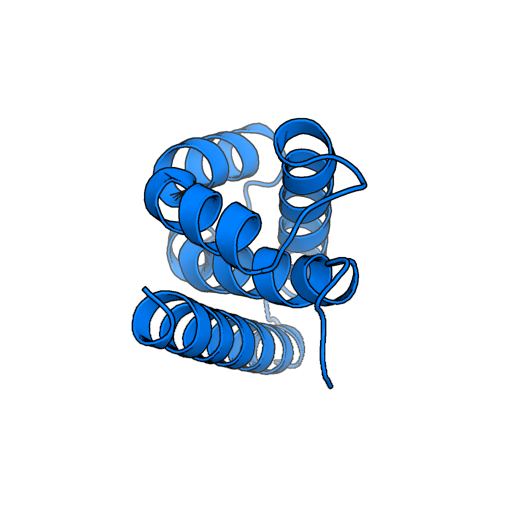95 ? 3.403 0.237 5.282 1.00 97.31 95 VAL A CA 1
ATOM 754 C C . VAL A 1 95 ? 2.497 1.241 5.993 1.00 97.31 95 VAL A C 1
ATOM 756 O O . VAL A 1 95 ? 2.799 1.638 7.118 1.00 97.31 95 VAL A O 1
ATOM 759 N N . TYR A 1 96 ? 1.364 1.596 5.381 1.00 97.50 96 TYR A N 1
ATOM 760 C CA . TYR A 1 96 ? 0.419 2.554 5.952 1.00 97.50 96 TYR A CA 1
ATOM 761 C C . TYR A 1 96 ? -0.263 2.025 7.222 1.00 97.50 96 TYR A C 1
ATOM 763 O O . TYR A 1 96 ? -0.476 2.790 8.156 1.00 97.50 96 TYR A O 1
ATOM 771 N N . SER A 1 97 ? -0.522 0.714 7.321 1.00 97.00 97 SER A N 1
ATOM 772 C CA . SER A 1 97 ? -1.194 0.098 8.478 1.00 97.00 97 SER A CA 1
ATOM 773 C C . SER A 1 97 ? -0.500 0.352 9.818 1.00 97.00 97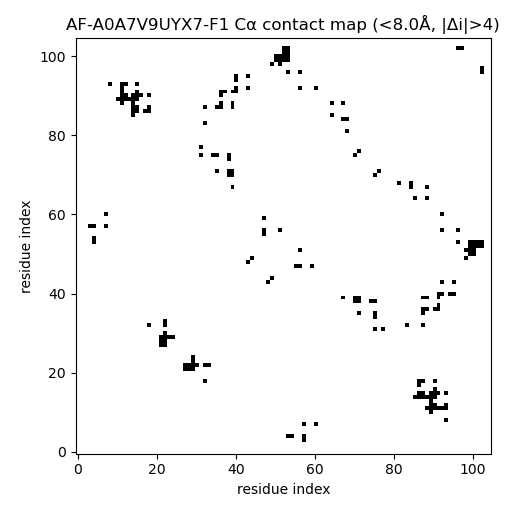 SER A C 1
ATOM 775 O O . SER A 1 97 ? -1.171 0.425 10.843 1.00 97.00 97 SER A O 1
ATOM 777 N N . ARG A 1 98 ? 0.823 0.566 9.812 1.00 95.69 98 ARG A N 1
ATOM 778 C CA . ARG A 1 98 ? 1.620 0.878 11.012 1.00 95.69 98 ARG A CA 1
ATOM 779 C C . ARG A 1 98 ? 1.250 2.218 11.653 1.00 95.69 98 ARG A C 1
ATOM 781 O O . ARG A 1 98 ? 1.636 2.465 12.789 1.00 95.69 98 ARG A O 1
ATOM 788 N N . GLY A 1 99 ? 0.553 3.088 10.921 1.00 95.44 99 GLY A N 1
ATOM 789 C CA . GLY A 1 99 ? 0.042 4.362 11.422 1.00 95.44 99 GLY A CA 1
ATOM 790 C C . GLY A 1 99 ? -1.374 4.295 12.000 1.00 95.44 99 GLY A C 1
ATOM 791 O O . GLY A 1 99 ? -1.872 5.330 12.434 1.00 95.44 99 GLY A O 1
ATOM 792 N N . ALA A 1 100 ? -2.031 3.129 11.986 1.00 96.88 100 ALA A N 1
ATOM 793 C CA . ALA A 1 100 ? -3.376 2.987 12.535 1.00 96.88 100 ALA A CA 1
ATOM 794 C C . ALA A 1 100 ? -3.378 3.165 14.064 1.00 96.88 100 ALA A C 1
ATOM 796 O O . ALA A 1 100 ? -2.459 2.717 14.750 1.00 96.88 100 ALA A O 1
ATOM 797 N N . GLU A 1 101 ? -4.431 3.784 14.605 1.00 97.19 101 GLU A N 1
ATOM 798 C CA . GLU A 1 101 ? -4.566 4.050 16.047 1.00 97.19 101 GLU A CA 1
ATOM 799 C C . GLU A 1 101 ? -4.632 2.753 16.883 1.00 97.19 101 GLU A C 1
ATOM 801 O O . GLU A 1 101 ? -4.239 2.746 18.047 1.00 97.19 101 GLU A O 1
ATOM 806 N N . ASP A 1 102 ? -5.103 1.658 16.282 1.00 95.56 102 ASP A N 1
ATOM 807 C CA . ASP A 1 102 ? -5.244 0.321 16.866 1.00 95.56 102 ASP A CA 1
ATOM 808 C C . ASP A 1 102 ? -4.198 -0.683 16.338 1.00 95.56 102 ASP A C 1
ATOM 810 O O . ASP A 1 102 ? -4.411 -1.895 16.398 1.00 95.56 102 ASP A O 1
ATOM 814 N N . TYR A 1 103 ? -3.070 -0.202 15.799 1.00 93.31 103 TYR A N 1
ATOM 815 C CA . TYR A 1 103 ? -2.001 -1.077 15.319 1.00 93.31 103 TYR A CA 1
ATOM 816 C C . TYR A 1 103 ? -1.305 -1.824 16.469 1.00 93.31 103 TYR A C 1
ATOM 818 O O . TYR A 1 103 ? -0.706 -1.214 17.356 1.00 93.31 103 TYR A O 1
ATOM 826 N N . GLU A 1 104 ? -1.293 -3.156 16.383 1.00 87.31 104 GLU A N 1
ATOM 827 C CA . GLU A 1 104 ? -0.492 -4.042 17.233 1.00 87.31 104 GLU A CA 1
ATOM 828 C C . GLU A 1 104 ? 0.561 -4.788 16.380 1.00 87.31 104 GLU A C 1
ATOM 830 O O . GLU A 1 104 ? 0.174 -5.397 15.371 1.00 87.31 104 GLU A O 1
ATOM 835 N N . PRO A 1 105 ? 1.868 -4.717 16.729 1.00 79.75 105 PRO A N 1
ATOM 836 C CA . 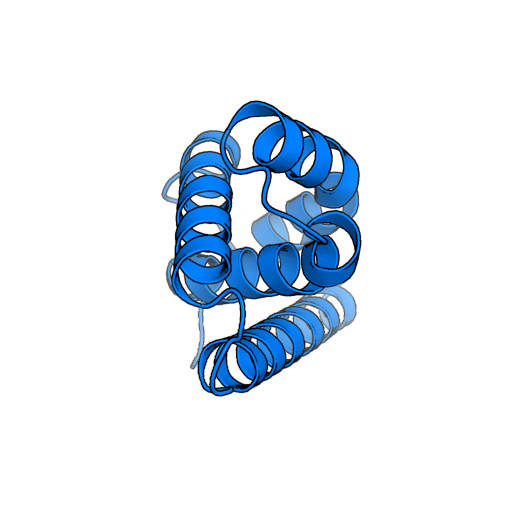PRO A 1 105 ? 2.964 -5.341 15.976 1.00 79.75 105 PRO A CA 1
ATOM 837 C C . PRO A 1 105 ? 2.916 -6.867 15.870 1.00 79.75 105 PRO A C 1
ATOM 839 O O . PRO A 1 105 ? 2.517 -7.529 16.854 1.00 79.75 105 PRO A O 1
#